Protein AF-A0A7K4F8F0-F1 (afdb_monomer_lite)

Radius of gyration: 17.83 Å; chains: 1; bounding box: 44×22×51 Å

Structure (mmCIF, N/CA/C/O backbone):
data_AF-A0A7K4F8F0-F1
#
_entry.id   AF-A0A7K4F8F0-F1
#
loop_
_atom_site.group_PDB
_atom_site.id
_atom_site.type_symbol
_atom_site.label_atom_id
_atom_site.label_alt_id
_atom_site.label_comp_id
_atom_site.label_asym_id
_atom_site.label_entity_id
_atom_site.label_seq_id
_atom_site.pdbx_PDB_ins_code
_atom_site.Cartn_x
_atom_site.Cartn_y
_atom_site.Cartn_z
_atom_site.occupancy
_atom_site.B_iso_or_equiv
_atom_site.auth_seq_id
_atom_site.auth_comp_id
_atom_site.auth_asym_id
_atom_site.auth_atom_id
_atom_site.pdbx_PDB_model_num
ATOM 1 N N . SER A 1 1 ? -23.207 14.337 31.946 1.00 42.88 1 SER A N 1
ATOM 2 C CA . SER A 1 1 ? -21.862 13.732 31.960 1.00 42.88 1 SER A CA 1
ATOM 3 C C . SER A 1 1 ? -21.534 13.126 30.616 1.00 42.88 1 SER A C 1
ATOM 5 O O . SER A 1 1 ? -22.058 12.066 30.297 1.00 42.88 1 SER A O 1
ATOM 7 N N . GLY A 1 2 ? -20.683 13.793 29.834 1.00 54.41 2 GLY A N 1
ATOM 8 C CA . GLY A 1 2 ? -20.067 13.207 28.646 1.00 54.41 2 GLY A CA 1
ATOM 9 C C . GLY A 1 2 ? -19.063 12.144 29.074 1.00 54.41 2 GLY A C 1
ATOM 10 O O . GLY A 1 2 ? -17.886 12.430 29.255 1.00 54.41 2 GLY A O 1
ATOM 11 N N . LYS A 1 3 ? -19.542 10.926 29.327 1.00 58.81 3 LYS A N 1
ATOM 12 C CA . LYS A 1 3 ? -18.665 9.772 29.498 1.00 58.81 3 LYS A CA 1
ATOM 13 C C . LYS A 1 3 ? -18.283 9.358 28.086 1.00 58.81 3 LYS A C 1
ATOM 15 O O . LYS A 1 3 ? -19.115 8.823 27.362 1.00 58.81 3 LYS A O 1
ATOM 20 N N . THR A 1 4 ? -17.069 9.696 27.663 1.00 58.78 4 THR A N 1
ATOM 21 C CA . THR A 1 4 ? -16.477 9.104 26.466 1.00 58.78 4 THR A CA 1
ATOM 22 C C . THR A 1 4 ? -16.612 7.593 26.615 1.00 58.78 4 THR A C 1
ATOM 24 O O . THR A 1 4 ? -16.091 7.012 27.566 1.00 58.78 4 THR A O 1
ATOM 27 N N . ASP A 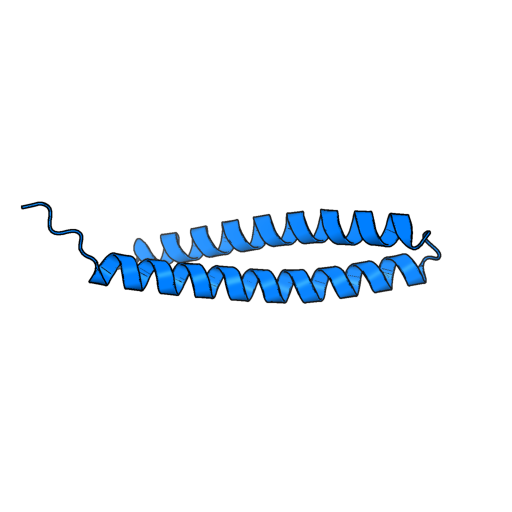1 5 ? -17.384 6.963 25.728 1.00 64.94 5 ASP A N 1
ATOM 28 C CA . ASP A 1 5 ? -17.519 5.509 25.645 1.00 64.94 5 ASP A CA 1
ATOM 29 C C . ASP A 1 5 ? -16.161 4.940 25.193 1.00 64.94 5 ASP A C 1
ATOM 31 O O . ASP A 1 5 ? -15.958 4.555 24.041 1.00 64.94 5 ASP A O 1
ATOM 35 N N . THR A 1 6 ? -15.182 4.928 26.097 1.00 74.12 6 THR A N 1
ATOM 36 C CA . THR A 1 6 ? -13.816 4.442 25.862 1.00 74.12 6 THR A CA 1
ATOM 37 C C . THR A 1 6 ? -13.822 2.987 25.399 1.00 74.12 6 THR A C 1
ATOM 39 O O . THR A 1 6 ? -12.975 2.590 24.600 1.00 74.12 6 THR A O 1
ATOM 42 N N . ALA A 1 7 ? -14.826 2.210 25.819 1.00 74.56 7 ALA A N 1
ATOM 43 C CA . ALA A 1 7 ? -15.082 0.858 25.339 1.00 74.56 7 ALA A CA 1
ATOM 44 C C . ALA A 1 7 ? -15.438 0.811 23.838 1.00 74.56 7 ALA A C 1
ATOM 46 O O . ALA A 1 7 ? -14.874 -0.009 23.111 1.00 74.56 7 ALA A O 1
ATOM 47 N N . LYS A 1 8 ? -16.306 1.712 23.347 1.00 73.25 8 LYS A N 1
ATOM 48 C CA . LYS A 1 8 ? -16.633 1.810 21.910 1.00 73.25 8 LYS A CA 1
ATOM 49 C C . LYS A 1 8 ? -15.446 2.326 21.106 1.00 73.25 8 LYS A C 1
ATOM 51 O O . LYS A 1 8 ? -15.122 1.748 20.075 1.00 73.25 8 LYS A O 1
ATOM 56 N N . LEU A 1 9 ? -14.745 3.340 21.617 1.00 73.69 9 LEU A N 1
ATOM 57 C CA . LEU A 1 9 ? -13.553 3.886 20.965 1.00 73.69 9 LEU A CA 1
ATOM 58 C C . LEU A 1 9 ? -12.466 2.815 20.794 1.00 73.69 9 LEU A C 1
ATOM 60 O O . LEU A 1 9 ? -11.891 2.683 19.718 1.00 73.69 9 LEU A O 1
ATOM 64 N N . LYS A 1 10 ? -12.216 2.003 21.830 1.00 77.88 10 LYS A N 1
ATOM 65 C CA . LYS A 1 10 ? -11.245 0.902 21.773 1.00 77.88 10 LYS A CA 1
ATOM 66 C C . LYS A 1 10 ? -11.652 -0.168 20.757 1.00 77.88 10 LYS A C 1
ATOM 68 O O . LYS A 1 10 ? -10.784 -0.734 20.098 1.00 77.88 10 LYS A O 1
ATOM 73 N N . HIS A 1 11 ? -12.949 -0.442 20.617 1.00 80.75 11 HIS A N 1
ATOM 74 C CA . HIS A 1 11 ? -13.463 -1.380 19.620 1.00 80.75 11 HIS A CA 1
ATOM 75 C C . HIS A 1 11 ? -13.301 -0.853 18.184 1.00 80.75 11 HIS A C 1
ATOM 77 O O . HIS A 1 11 ? -12.760 -1.568 17.338 1.00 80.75 11 HIS A O 1
ATOM 83 N N . ASP A 1 12 ? -13.700 0.397 17.918 1.00 77.19 12 ASP A N 1
ATOM 84 C CA . ASP A 1 12 ? -13.534 1.036 16.604 1.00 77.19 12 ASP A CA 1
ATOM 85 C C . ASP A 1 12 ? -12.042 1.181 16.239 1.00 77.19 12 ASP A C 1
ATOM 87 O O . ASP A 1 12 ? -11.659 0.890 15.107 1.00 77.19 12 ASP A O 1
ATOM 91 N N . LEU A 1 13 ? -11.169 1.512 17.200 1.00 80.38 13 LEU A N 1
ATOM 92 C CA . LEU A 1 13 ? -9.718 1.567 16.983 1.00 80.38 13 LEU A CA 1
ATOM 93 C C . LEU A 1 13 ? -9.141 0.194 16.614 1.00 80.38 13 LEU A C 1
ATOM 95 O O . LEU A 1 13 ? -8.306 0.097 15.719 1.00 80.38 13 LEU A O 1
ATOM 99 N N . LYS A 1 14 ? -9.600 -0.882 17.265 1.00 79.81 14 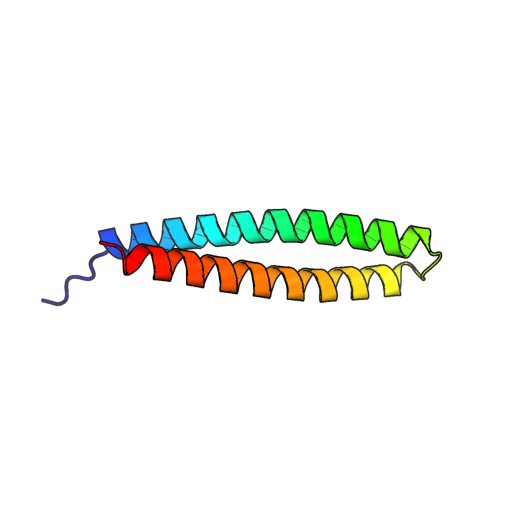LYS A N 1
ATOM 100 C CA . LYS A 1 14 ? -9.155 -2.245 16.943 1.00 79.81 14 LYS A CA 1
ATOM 101 C C . LYS A 1 14 ? -9.544 -2.620 15.512 1.00 79.81 14 LYS A C 1
ATOM 103 O O . LYS A 1 14 ? -8.697 -3.110 14.777 1.00 79.81 14 LYS A O 1
ATOM 108 N N . LYS A 1 15 ? -10.782 -2.317 15.098 1.00 79.25 15 LYS A N 1
ATOM 109 C CA . LYS A 1 15 ? -11.242 -2.503 13.710 1.00 79.25 15 LYS A CA 1
ATOM 110 C C . LYS A 1 15 ? -10.427 -1.678 12.714 1.00 79.25 15 LYS A C 1
ATOM 112 O O . LYS A 1 15 ? -10.047 -2.207 11.672 1.00 79.25 15 LYS A O 1
ATOM 117 N N . LEU A 1 16 ? -10.124 -0.421 13.044 1.00 81.75 16 LEU A N 1
ATOM 118 C CA . LEU A 1 16 ? -9.300 0.453 12.209 1.00 81.75 16 LEU A CA 1
ATOM 119 C C . LEU A 1 16 ? -7.901 -0.140 12.002 1.00 81.75 16 LEU A C 1
ATOM 121 O O . LEU A 1 16 ? -7.451 -0.258 10.869 1.00 81.75 16 LEU A O 1
ATOM 125 N N . ILE A 1 17 ? -7.238 -0.566 13.080 1.00 82.12 17 ILE A N 1
ATOM 126 C CA . ILE A 1 17 ? -5.899 -1.167 13.016 1.00 82.12 17 ILE A CA 1
ATOM 127 C C . ILE A 1 17 ? -5.925 -2.472 12.211 1.00 82.12 17 ILE A C 1
ATOM 129 O O . ILE A 1 17 ? -5.035 -2.701 11.398 1.00 82.12 17 ILE A O 1
ATOM 133 N N . THR A 1 18 ? -6.953 -3.312 12.375 1.00 85.06 18 THR A N 1
ATOM 134 C CA . THR A 1 18 ? -7.096 -4.540 11.574 1.00 85.06 18 THR A CA 1
ATOM 135 C C . THR A 1 18 ? -7.285 -4.228 10.087 1.00 85.06 18 THR A C 1
ATOM 137 O O . THR A 1 18 ? -6.637 -4.849 9.250 1.00 85.06 18 THR A O 1
ATOM 140 N N . SER A 1 19 ? -8.109 -3.233 9.749 1.00 80.44 19 SER A N 1
ATOM 141 C CA . SER A 1 19 ? -8.295 -2.761 8.371 1.00 80.44 19 SER A CA 1
ATOM 142 C C . SER A 1 19 ? -7.002 -2.206 7.767 1.00 80.44 19 SER A C 1
ATOM 144 O O . SER A 1 19 ? -6.682 -2.510 6.620 1.00 80.44 19 SER A O 1
ATOM 146 N N . LEU A 1 20 ? -6.264 -1.392 8.527 1.00 85.81 20 LEU A N 1
ATOM 147 C CA . LEU A 1 20 ? -4.974 -0.838 8.111 1.00 85.81 20 LEU A CA 1
ATOM 148 C C . LEU A 1 20 ? -3.957 -1.957 7.860 1.00 85.81 20 LEU A C 1
ATOM 150 O O . LEU A 1 20 ? -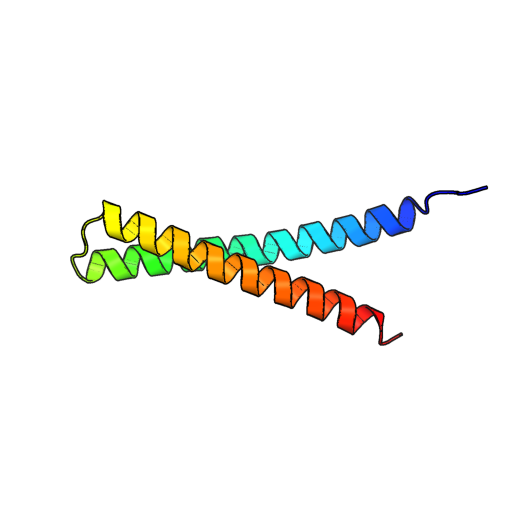3.299 -1.960 6.827 1.00 85.81 20 LEU A O 1
ATOM 154 N N . GLY A 1 21 ? -3.889 -2.950 8.749 1.00 86.69 21 GLY A N 1
ATOM 155 C CA . GLY A 1 21 ? -2.986 -4.092 8.601 1.00 86.69 21 GLY A CA 1
ATOM 156 C C . GLY A 1 21 ? -3.261 -4.926 7.347 1.00 86.69 21 GLY A C 1
ATOM 157 O O . GLY A 1 21 ? -2.327 -5.293 6.640 1.00 86.69 21 GLY A O 1
ATOM 158 N N . VAL A 1 22 ? -4.533 -5.187 7.020 1.00 85.38 22 VAL A N 1
ATOM 159 C CA . VAL A 1 22 ? -4.895 -5.896 5.776 1.00 85.38 22 VAL A CA 1
ATOM 160 C C . VAL A 1 22 ? -4.478 -5.085 4.547 1.00 85.38 22 VAL A C 1
ATOM 162 O O . VAL A 1 22 ? -3.906 -5.643 3.611 1.00 85.38 22 VAL A O 1
ATOM 165 N N . ALA A 1 23 ? -4.707 -3.770 4.559 1.00 85.44 23 ALA A N 1
ATOM 166 C CA . ALA A 1 23 ? -4.294 -2.891 3.469 1.00 85.44 23 ALA A CA 1
ATOM 167 C C . ALA A 1 23 ? -2.766 -2.856 3.291 1.00 85.44 23 ALA A C 1
ATOM 169 O O . ALA A 1 23 ? -2.286 -2.880 2.160 1.00 85.44 23 ALA A O 1
ATOM 170 N N . GLU A 1 24 ? -2.006 -2.863 4.387 1.00 86.75 24 GLU A N 1
ATOM 171 C CA . GLU A 1 24 ? -0.538 -2.856 4.378 1.00 86.75 24 GLU A CA 1
ATOM 172 C C . GLU A 1 24 ? 0.050 -4.147 3.780 1.00 86.75 24 GLU A C 1
ATOM 174 O O . GLU A 1 24 ? 1.013 -4.116 3.009 1.00 86.75 24 GLU A O 1
ATOM 179 N N . ILE A 1 25 ? -0.554 -5.303 4.082 1.00 89.50 25 ILE A N 1
ATOM 180 C CA . ILE A 1 25 ? -0.136 -6.593 3.512 1.00 89.50 25 ILE A CA 1
ATOM 181 C C . ILE A 1 25 ? -0.364 -6.597 1.996 1.00 89.50 25 ILE A C 1
ATOM 183 O O . ILE A 1 25 ? 0.538 -6.955 1.236 1.00 89.50 25 ILE A O 1
ATOM 187 N N . VAL A 1 26 ? -1.541 -6.147 1.546 1.00 88.00 26 VAL A N 1
ATOM 188 C CA . VAL A 1 26 ? -1.863 -6.028 0.113 1.00 88.00 26 VAL A CA 1
ATOM 189 C C . VAL A 1 26 ? -0.911 -5.051 -0.580 1.00 88.00 26 VAL A C 1
ATOM 191 O O . VAL A 1 26 ? -0.380 -5.371 -1.643 1.00 88.00 26 VAL A O 1
ATOM 194 N N . TYR A 1 27 ? -0.642 -3.896 0.037 1.00 85.19 27 TYR A N 1
ATOM 195 C CA . TYR A 1 27 ? 0.331 -2.915 -0.448 1.00 85.19 27 TYR A CA 1
ATOM 196 C C . TYR A 1 27 ? 1.722 -3.530 -0.621 1.00 85.19 27 TYR A C 1
ATOM 198 O O . TYR A 1 27 ? 2.346 -3.371 -1.668 1.00 85.19 27 TYR A O 1
ATOM 206 N N . THR A 1 28 ? 2.198 -4.264 0.384 1.00 89.06 28 THR A N 1
ATOM 207 C CA . THR A 1 28 ? 3.541 -4.855 0.382 1.00 89.06 28 THR A CA 1
ATOM 208 C C . THR A 1 28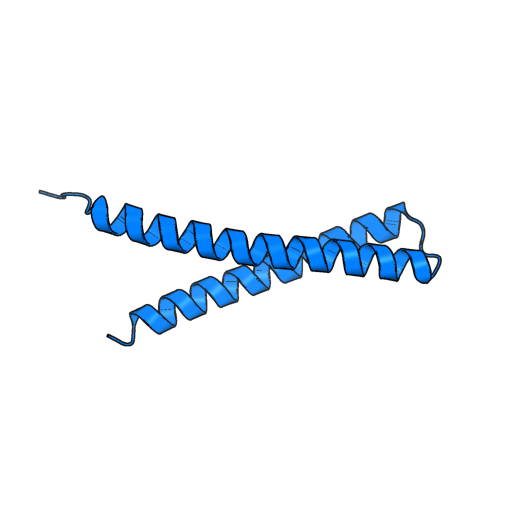 ? 3.702 -5.874 -0.744 1.00 89.06 28 THR A C 1
ATOM 210 O O . THR A 1 28 ? 4.695 -5.826 -1.475 1.00 89.06 28 THR A O 1
ATOM 213 N N . ILE A 1 29 ? 2.710 -6.754 -0.927 1.00 91.38 29 ILE A N 1
ATOM 214 C CA . ILE A 1 29 ? 2.707 -7.752 -2.005 1.00 91.38 29 ILE A CA 1
ATOM 215 C C . ILE A 1 29 ? 2.654 -7.058 -3.371 1.00 91.38 29 ILE A C 1
ATOM 217 O O . ILE A 1 29 ? 3.455 -7.376 -4.249 1.00 91.38 29 ILE A O 1
ATOM 221 N N . ALA A 1 30 ? 1.758 -6.080 -3.542 1.00 84.44 30 ALA A N 1
ATOM 222 C CA . ALA A 1 30 ? 1.624 -5.333 -4.791 1.00 84.44 30 ALA A CA 1
ATOM 223 C C . ALA A 1 30 ? 2.914 -4.583 -5.151 1.00 84.44 30 ALA A C 1
ATOM 225 O O . ALA A 1 30 ? 3.350 -4.633 -6.299 1.00 84.44 30 ALA A O 1
ATOM 226 N N . ARG A 1 31 ? 3.571 -3.952 -4.171 1.00 87.56 31 ARG A N 1
ATOM 227 C CA . ARG A 1 31 ? 4.833 -3.230 -4.373 1.00 87.56 31 ARG A CA 1
ATOM 228 C C . ARG A 1 31 ? 5.945 -4.150 -4.842 1.00 87.56 31 ARG A C 1
ATOM 230 O O . ARG A 1 31 ? 6.653 -3.803 -5.782 1.00 87.56 31 ARG A O 1
ATOM 237 N N . TRP A 1 32 ? 6.090 -5.313 -4.212 1.00 87.12 32 TRP A N 1
ATOM 238 C CA . TRP A 1 32 ? 7.074 -6.313 -4.627 1.00 87.12 32 TRP A CA 1
ATOM 239 C C . TRP A 1 32 ? 6.783 -6.862 -6.025 1.00 87.12 32 TRP A C 1
ATOM 241 O O .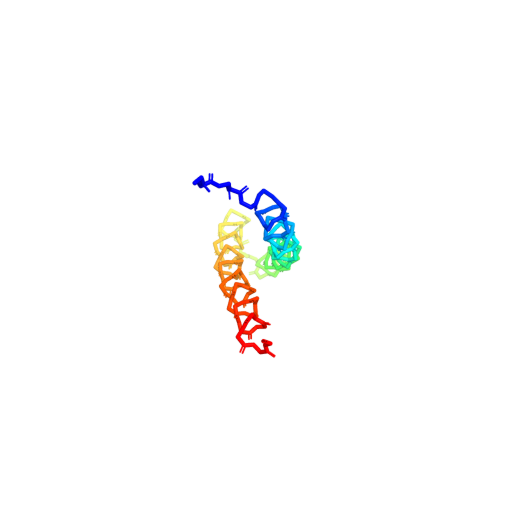 TRP A 1 32 ? 7.696 -6.953 -6.844 1.00 87.12 32 TRP A O 1
ATOM 251 N N . ALA A 1 33 ? 5.518 -7.169 -6.323 1.00 86.12 33 ALA A N 1
ATOM 252 C CA . ALA A 1 33 ? 5.107 -7.671 -7.631 1.00 86.12 33 ALA A CA 1
ATOM 253 C C . ALA A 1 33 ? 5.355 -6.645 -8.748 1.00 86.12 33 ALA A C 1
ATOM 255 O O . ALA A 1 33 ? 5.914 -6.993 -9.786 1.00 86.12 33 ALA A O 1
ATOM 256 N N . LEU A 1 34 ? 4.998 -5.377 -8.523 1.00 83.75 34 LEU A N 1
ATOM 257 C CA . LEU A 1 34 ? 5.239 -4.285 -9.470 1.00 83.75 34 LEU A CA 1
ATOM 258 C C . LEU A 1 34 ? 6.732 -4.033 -9.670 1.00 83.75 34 LEU A C 1
ATOM 260 O O . LEU A 1 34 ? 7.171 -3.904 -10.810 1.00 83.75 34 LEU A O 1
ATOM 264 N N . GLN A 1 35 ? 7.518 -4.033 -8.591 1.00 83.38 35 GLN A N 1
ATOM 265 C CA . GLN A 1 35 ? 8.965 -3.850 -8.677 1.00 83.38 35 GLN A CA 1
ATOM 266 C C . GLN A 1 35 ? 9.600 -4.940 -9.539 1.00 83.38 35 GLN A C 1
ATOM 268 O O . GLN A 1 35 ? 10.372 -4.643 -10.448 1.00 83.38 35 GLN A O 1
ATOM 273 N N . TYR A 1 36 ? 9.250 -6.200 -9.271 1.00 85.62 36 TYR A N 1
ATOM 274 C CA . TYR A 1 36 ? 9.727 -7.339 -10.047 1.00 85.62 36 TYR A CA 1
ATOM 275 C C . TYR A 1 36 ? 9.293 -7.245 -11.513 1.00 85.62 36 TYR A C 1
ATOM 277 O O . TYR A 1 36 ? 10.105 -7.451 -12.416 1.00 85.62 36 TYR A O 1
ATOM 285 N N . TYR A 1 37 ? 8.033 -6.870 -11.751 1.00 84.06 37 TYR A N 1
ATOM 286 C CA . TYR A 1 37 ? 7.500 -6.682 -13.092 1.00 84.06 37 TYR A CA 1
ATOM 287 C C . TYR A 1 37 ? 8.301 -5.630 -13.864 1.00 84.06 37 TYR A C 1
ATOM 289 O O . TYR A 1 37 ? 8.841 -5.959 -14.913 1.00 84.06 37 TYR A O 1
ATOM 297 N N . PHE A 1 38 ? 8.475 -4.417 -13.326 1.00 82.38 38 PHE A N 1
ATOM 298 C CA . PHE A 1 38 ? 9.223 -3.345 -13.994 1.00 82.38 38 PHE A CA 1
ATOM 299 C C . PHE A 1 38 ? 10.693 -3.702 -14.248 1.00 82.38 38 PHE A C 1
ATOM 301 O O . PHE A 1 38 ? 11.206 -3.414 -15.329 1.00 82.38 38 PHE A O 1
ATOM 308 N N . LEU A 1 39 ? 11.359 -4.376 -13.305 1.00 80.75 39 LEU A N 1
ATOM 309 C CA . LEU A 1 39 ? 12.738 -4.841 -13.497 1.00 80.75 39 LEU A CA 1
ATOM 310 C C . LEU A 1 39 ? 12.853 -5.873 -14.631 1.00 80.75 39 LEU A C 1
ATOM 312 O O . LEU A 1 39 ? 13.849 -5.884 -15.351 1.00 80.75 39 LEU A O 1
ATO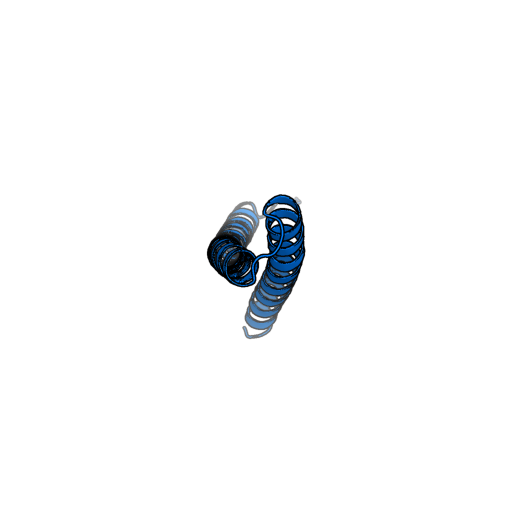M 316 N N . THR A 1 40 ? 11.826 -6.703 -14.827 1.00 77.38 40 THR A N 1
ATOM 317 C CA . THR A 1 40 ? 11.799 -7.718 -15.894 1.00 77.38 40 THR A CA 1
ATOM 318 C C . THR A 1 40 ? 11.656 -7.092 -17.287 1.00 77.38 40 THR A C 1
ATOM 320 O O . THR A 1 40 ? 12.134 -7.658 -18.265 1.00 77.38 40 THR A O 1
ATOM 323 N N . ILE A 1 41 ? 11.063 -5.898 -17.397 1.00 80.81 41 ILE A N 1
ATOM 324 C CA . ILE A 1 41 ? 10.910 -5.167 -18.674 1.00 80.81 41 ILE A CA 1
ATOM 325 C C . ILE A 1 41 ? 12.111 -4.252 -18.976 1.00 80.81 41 ILE A C 1
ATOM 327 O O . ILE A 1 41 ? 12.007 -3.359 -19.813 1.00 80.81 41 ILE A O 1
ATOM 331 N N . HIS A 1 42 ? 13.246 -4.445 -18.291 1.00 69.62 42 HIS A N 1
ATOM 332 C CA . HIS A 1 42 ? 14.459 -3.626 -18.422 1.00 69.62 42 HIS A CA 1
ATOM 333 C C . HIS A 1 42 ? 14.263 -2.131 -18.115 1.00 69.62 42 HIS A C 1
ATOM 335 O O . HIS A 1 42 ? 15.018 -1.288 -18.603 1.00 69.62 42 HIS A O 1
ATOM 341 N N . TYR A 1 43 ? 13.271 -1.782 -17.292 1.00 68.19 43 TYR A N 1
ATOM 342 C CA . TYR A 1 43 ? 13.142 -0.416 -16.793 1.00 68.19 43 TYR A CA 1
ATOM 343 C C . TYR A 1 43 ? 14.263 -0.106 -15.799 1.00 68.19 43 TYR A C 1
ATOM 345 O O . TYR A 1 43 ? 14.656 -0.966 -15.007 1.00 68.19 43 TYR A O 1
ATOM 353 N N . ASP A 1 44 ? 14.753 1.136 -15.817 1.00 79.56 44 ASP A N 1
ATOM 354 C CA . ASP A 1 44 ? 15.787 1.566 -14.879 1.00 79.56 44 ASP A CA 1
ATOM 355 C C . ASP A 1 44 ? 15.326 1.322 -13.423 1.00 79.56 44 ASP A C 1
ATOM 357 O O . ASP A 1 44 ? 14.190 1.684 -13.078 1.00 79.56 44 ASP A O 1
ATOM 361 N N . PRO A 1 45 ? 16.165 0.721 -12.555 1.00 81.00 45 PRO A N 1
ATOM 362 C CA . PRO A 1 45 ? 15.781 0.360 -11.191 1.00 81.00 45 PRO A CA 1
ATOM 363 C C . PRO A 1 45 ? 15.244 1.536 -10.367 1.00 81.00 45 PRO A C 1
ATOM 365 O O . PRO A 1 45 ? 14.385 1.350 -9.497 1.00 81.00 45 PRO A O 1
ATOM 368 N N . TYR A 1 46 ? 15.724 2.753 -10.639 1.00 82.44 46 TYR A N 1
ATOM 369 C CA . TYR A 1 46 ? 15.264 3.962 -9.969 1.00 82.44 46 TYR A CA 1
ATOM 370 C C . TYR A 1 46 ? 13.819 4.293 -10.359 1.00 82.44 46 TYR A C 1
ATOM 372 O O . TYR A 1 46 ? 12.963 4.498 -9.494 1.00 82.44 46 TYR A O 1
ATOM 380 N N . MET A 1 47 ? 13.518 4.249 -11.657 1.00 80.62 47 MET A N 1
ATOM 381 C CA . MET A 1 47 ? 12.172 4.492 -12.181 1.00 80.62 47 MET A CA 1
ATOM 382 C C . MET A 1 47 ? 11.192 3.390 -11.773 1.00 80.62 47 MET A C 1
ATOM 384 O O . MET A 1 47 ? 10.071 3.689 -11.357 1.00 80.62 47 MET A O 1
ATOM 388 N N . ALA A 1 48 ? 11.632 2.128 -11.802 1.00 84.31 48 ALA A N 1
ATOM 389 C CA . ALA A 1 48 ? 10.855 0.987 -11.323 1.00 84.31 48 ALA A CA 1
ATOM 390 C C . ALA A 1 48 ? 10.416 1.174 -9.861 1.00 84.31 48 ALA A C 1
ATOM 392 O O . ALA A 1 48 ? 9.254 0.943 -9.525 1.00 84.31 48 ALA A O 1
ATOM 393 N N . SER A 1 49 ? 11.319 1.670 -9.011 1.00 83.56 49 SER A N 1
ATOM 394 C CA . SER A 1 49 ? 11.049 1.910 -7.588 1.00 83.56 49 SER A CA 1
ATOM 395 C C . SER A 1 49 ? 10.028 3.020 -7.360 1.00 83.56 49 SER A C 1
ATOM 397 O O . SER A 1 49 ? 9.095 2.847 -6.572 1.00 83.56 49 SER A O 1
ATOM 399 N N . ILE A 1 50 ? 10.157 4.137 -8.080 1.00 88.06 50 ILE A N 1
ATOM 400 C CA . ILE A 1 50 ? 9.226 5.268 -7.976 1.00 88.06 50 ILE A CA 1
ATOM 401 C C . ILE A 1 50 ? 7.826 4.858 -8.437 1.00 88.06 50 ILE A C 1
ATOM 403 O O . ILE A 1 50 ? 6.850 5.127 -7.732 1.00 88.06 50 ILE A O 1
ATOM 407 N N . LEU A 1 51 ? 7.716 4.178 -9.581 1.00 87.31 51 LEU A N 1
ATOM 408 C CA . LEU A 1 51 ? 6.433 3.735 -10.135 1.00 87.31 51 LEU A CA 1
ATOM 409 C C . LEU A 1 51 ? 5.768 2.682 -9.251 1.00 87.31 51 LEU A C 1
ATOM 411 O O . LEU A 1 51 ? 4.591 2.805 -8.918 1.00 87.31 51 LEU A O 1
ATOM 415 N N . SER A 1 52 ? 6.527 1.688 -8.792 1.00 83.38 52 SER A N 1
ATOM 416 C CA . SER A 1 52 ? 6.005 0.663 -7.883 1.00 83.38 52 SER A CA 1
ATOM 417 C C . SER A 1 52 ? 5.494 1.283 -6.592 1.00 83.38 52 SER A C 1
ATOM 419 O O . SER A 1 52 ? 4.424 0.916 -6.111 1.00 83.38 52 SER A O 1
ATOM 421 N N . GLN A 1 53 ? 6.215 2.257 -6.037 1.00 87.62 53 GLN A N 1
ATOM 422 C CA . GLN A 1 53 ? 5.813 2.922 -4.804 1.00 87.62 53 GLN A CA 1
ATOM 423 C C . GLN A 1 53 ? 4.586 3.820 -4.986 1.00 87.62 53 GLN A C 1
ATOM 425 O O . GLN A 1 53 ? 3.683 3.793 -4.148 1.00 87.62 53 GLN A O 1
ATOM 430 N N . SER A 1 54 ? 4.509 4.569 -6.084 1.00 90.69 54 SER A N 1
ATOM 431 C CA . SER A 1 54 ? 3.365 5.440 -6.370 1.00 90.69 54 SER A CA 1
ATOM 432 C C . SER A 1 54 ? 2.099 4.635 -6.681 1.00 90.69 54 SER A C 1
ATOM 434 O O . SER A 1 54 ? 1.066 4.876 -6.056 1.00 90.69 54 SER A O 1
ATOM 436 N N . ILE A 1 55 ? 2.180 3.607 -7.533 1.00 89.38 55 ILE A N 1
ATOM 437 C CA . ILE A 1 55 ? 1.042 2.723 -7.840 1.00 89.38 55 ILE A CA 1
ATOM 438 C C . ILE A 1 55 ? 0.581 1.974 -6.588 1.00 89.38 55 ILE A C 1
ATOM 440 O O . ILE A 1 55 ? -0.616 1.922 -6.304 1.00 89.38 55 ILE A O 1
ATOM 444 N N . SER A 1 56 ? 1.511 1.446 -5.791 1.00 88.12 56 SER A N 1
ATOM 445 C CA . SER A 1 56 ? 1.141 0.738 -4.561 1.00 88.12 56 SER A CA 1
ATOM 446 C C . SER A 1 56 ? 0.450 1.675 -3.572 1.00 88.12 56 SER A C 1
ATOM 448 O O . SER A 1 56 ? -0.557 1.298 -2.982 1.00 88.12 56 SER A O 1
ATOM 450 N N . THR A 1 57 ? 0.910 2.924 -3.443 1.00 89.38 57 THR A N 1
ATOM 451 C CA . THR A 1 57 ? 0.259 3.926 -2.580 1.00 89.38 57 THR A CA 1
ATOM 452 C C . THR A 1 57 ? -1.183 4.200 -3.016 1.00 89.38 57 THR A C 1
ATOM 454 O O . THR A 1 57 ? -2.075 4.311 -2.174 1.00 89.38 57 THR A O 1
ATOM 457 N N . ILE A 1 58 ? -1.441 4.258 -4.326 1.00 91.00 58 ILE A N 1
ATOM 458 C CA . ILE A 1 58 ? -2.799 4.416 -4.866 1.00 91.00 58 ILE A CA 1
ATOM 459 C C . ILE A 1 58 ? -3.661 3.198 -4.510 1.00 91.00 58 ILE A C 1
ATOM 461 O O . ILE A 1 58 ? -4.774 3.361 -4.009 1.00 91.00 58 ILE A O 1
ATOM 465 N N . ILE A 1 59 ? -3.143 1.980 -4.702 1.00 87.81 59 ILE A N 1
ATOM 466 C CA . ILE A 1 59 ? -3.844 0.739 -4.335 1.00 87.81 59 ILE A CA 1
ATOM 467 C C . ILE A 1 59 ? -4.162 0.727 -2.836 1.00 87.81 59 ILE A C 1
ATOM 469 O O . ILE A 1 59 ? -5.292 0.430 -2.455 1.00 87.81 59 ILE A O 1
ATOM 473 N N . TYR A 1 60 ? -3.211 1.113 -1.987 1.00 87.25 60 TYR A N 1
ATOM 474 C CA . TYR A 1 60 ? -3.407 1.214 -0.542 1.00 87.25 60 TYR A CA 1
ATOM 475 C C . TYR A 1 60 ? -4.550 2.173 -0.183 1.00 87.25 60 TYR A C 1
ATOM 477 O O . TYR A 1 60 ? -5.464 1.800 0.551 1.00 87.25 60 TYR A O 1
ATOM 485 N N . MET A 1 61 ? -4.561 3.380 -0.760 1.00 88.06 61 MET A N 1
ATOM 486 C CA . MET A 1 61 ? -5.638 4.360 -0.565 1.00 88.06 61 MET A CA 1
ATOM 487 C C . MET A 1 61 ? -7.010 3.816 -0.996 1.00 88.06 61 MET A C 1
ATOM 489 O O . MET A 1 61 ? -8.007 4.053 -0.307 1.00 88.06 61 MET A O 1
ATOM 493 N N . ILE A 1 62 ? -7.071 3.065 -2.102 1.00 87.62 62 ILE A N 1
ATOM 494 C CA . ILE A 1 62 ? -8.302 2.422 -2.589 1.00 87.62 62 ILE A CA 1
ATOM 495 C C . ILE A 1 62 ? -8.764 1.333 -1.614 1.00 87.62 62 ILE A C 1
ATOM 497 O O . ILE A 1 62 ? -9.932 1.323 -1.224 1.00 87.62 62 ILE A O 1
ATOM 501 N N . VAL A 1 63 ? -7.862 0.445 -1.185 1.00 85.12 63 VAL A N 1
ATOM 502 C CA . VAL A 1 63 ? -8.168 -0.648 -0.248 1.00 85.12 63 VAL A CA 1
ATOM 503 C C . VAL A 1 63 ? -8.627 -0.096 1.099 1.00 85.12 63 VAL A C 1
ATOM 505 O O . VAL A 1 63 ? -9.593 -0.608 1.666 1.00 85.12 63 VAL A O 1
ATOM 508 N N . LEU A 1 64 ? -8.015 0.987 1.586 1.00 84.75 64 LEU A N 1
ATOM 509 C CA . LEU A 1 64 ? -8.482 1.678 2.786 1.00 84.75 64 LEU A CA 1
ATOM 510 C C . LEU A 1 64 ? -9.876 2.270 2.605 1.00 84.75 64 LEU A C 1
ATOM 512 O O . LEU A 1 64 ? -10.734 2.063 3.462 1.00 84.75 64 LEU A O 1
ATOM 516 N N . ASN A 1 65 ? -10.133 2.961 1.492 1.00 85.31 65 ASN A N 1
ATOM 517 C CA . ASN A 1 65 ? -11.461 3.503 1.211 1.00 85.31 65 ASN A CA 1
ATOM 518 C C . ASN A 1 65 ? -12.526 2.400 1.163 1.00 85.31 65 ASN A C 1
ATOM 520 O O . ASN A 1 65 ? -13.583 2.539 1.781 1.00 85.31 65 ASN A O 1
ATOM 524 N N . LEU A 1 66 ? -12.238 1.281 0.486 1.00 81.25 66 LEU A N 1
ATOM 525 C CA . LEU A 1 66 ? -13.129 0.122 0.458 1.00 81.25 66 LEU A CA 1
ATOM 526 C C . LEU A 1 66 ? -13.342 -0.460 1.854 1.00 81.25 66 LEU A C 1
ATOM 528 O O . LEU A 1 66 ? -14.481 -0.713 2.230 1.00 81.25 66 LEU A O 1
ATOM 532 N N . SER A 1 67 ? -12.280 -0.634 2.636 1.00 79.06 67 SER A N 1
ATOM 533 C CA . SER A 1 67 ? -12.368 -1.229 3.973 1.00 79.06 67 SER A CA 1
ATOM 534 C C . SER A 1 67 ? -13.183 -0.360 4.934 1.00 79.06 67 SER A C 1
ATOM 536 O O . SER A 1 67 ? -14.014 -0.871 5.689 1.00 79.06 67 SER A O 1
ATOM 538 N N . VAL A 1 68 ? -13.033 0.967 4.856 1.00 76.69 68 VAL A N 1
ATOM 539 C CA . VAL A 1 68 ? -13.864 1.924 5.602 1.00 76.69 68 VAL A CA 1
ATOM 540 C C . VAL A 1 68 ? -15.318 1.859 5.135 1.00 76.69 68 VAL A C 1
ATOM 542 O O . VAL A 1 68 ? -16.226 1.833 5.966 1.00 76.69 68 VAL A O 1
ATOM 545 N N . LYS A 1 69 ? -15.560 1.786 3.820 1.00 76.88 69 LYS A N 1
ATOM 546 C CA . LYS A 1 69 ? -16.912 1.693 3.254 1.00 76.88 69 LYS A CA 1
ATOM 547 C C . LYS A 1 69 ? -17.608 0.387 3.640 1.00 76.88 69 LYS A C 1
ATOM 549 O O . LYS A 1 69 ? -18.763 0.439 4.040 1.00 76.88 69 LYS A O 1
ATOM 554 N N . ILE A 1 70 ? -16.908 -0.748 3.603 1.00 70.56 70 ILE A N 1
ATOM 555 C CA . ILE A 1 70 ? -17.405 -2.053 4.065 1.00 70.56 70 ILE A CA 1
ATOM 556 C C . ILE A 1 70 ? -17.713 -1.996 5.561 1.00 70.56 70 ILE A C 1
ATOM 558 O O . ILE A 1 70 ? -18.792 -2.402 5.973 1.00 70.56 70 ILE A O 1
ATOM 562 N N . THR A 1 71 ? -16.814 -1.434 6.374 1.00 67.62 71 THR A N 1
ATOM 563 C CA . THR A 1 71 ? -17.027 -1.314 7.825 1.00 67.62 71 THR A CA 1
ATOM 564 C C . THR A 1 71 ? -18.230 -0.427 8.157 1.00 67.62 71 THR A C 1
ATOM 566 O O . THR A 1 71 ? -18.953 -0.721 9.106 1.00 67.62 71 THR A O 1
ATOM 569 N N . ARG A 1 72 ? -18.476 0.636 7.377 1.00 66.00 72 ARG A N 1
ATOM 570 C CA . ARG A 1 72 ? -19.679 1.477 7.496 1.00 66.00 72 ARG A CA 1
ATOM 571 C C . ARG A 1 72 ? -20.939 0.765 7.007 1.00 66.00 72 ARG A C 1
ATOM 573 O O . ARG A 1 72 ? -21.934 0.799 7.712 1.00 66.00 72 ARG A O 1
ATOM 580 N N . LEU A 1 73 ? -20.879 0.075 5.866 1.00 56.31 73 LEU A N 1
ATOM 581 C CA . LEU A 1 73 ? -21.994 -0.709 5.324 1.00 56.31 73 LEU A CA 1
ATOM 582 C C . LEU A 1 73 ? -22.438 -1.803 6.307 1.00 56.31 73 LEU A C 1
ATOM 584 O O . LEU A 1 73 ? -23.625 -2.013 6.507 1.00 56.31 73 LEU A O 1
ATOM 588 N N . TYR A 1 74 ? -21.485 -2.445 6.984 1.00 52.88 74 TYR A N 1
ATOM 589 C CA . TYR A 1 74 ? -21.768 -3.437 8.023 1.00 52.88 74 TYR A CA 1
ATOM 590 C C . TYR A 1 74 ? -22.334 -2.825 9.318 1.00 52.88 74 TYR A C 1
ATOM 592 O O . TYR A 1 74 ? -22.836 -3.554 10.168 1.00 52.88 74 TYR A O 1
ATOM 600 N N . LYS A 1 75 ? -22.228 -1.501 9.499 1.00 52.34 75 LYS A N 1
ATOM 601 C CA . LYS A 1 75 ? -22.732 -0.765 10.671 1.00 52.34 75 LYS A CA 1
ATOM 602 C C . LYS A 1 75 ? -24.176 -0.277 10.476 1.00 52.34 75 LYS A C 1
ATOM 604 O O . LYS A 1 75 ? -24.836 -0.057 11.480 1.00 52.34 75 LYS A O 1
ATOM 609 N N . ASP A 1 76 ? -24.659 -0.186 9.232 1.00 54.03 76 ASP A N 1
ATOM 610 C CA . ASP A 1 76 ? -26.056 0.151 8.884 1.00 54.03 76 ASP A CA 1
ATOM 611 C C . ASP A 1 76 ? -26.973 -1.091 8.757 1.00 54.03 76 ASP A C 1
ATOM 613 O O . ASP A 1 76 ? -28.161 -0.964 8.477 1.00 54.03 76 ASP A O 1
ATOM 617 N N . GLY A 1 77 ? -26.430 -2.303 8.934 1.00 45.91 77 GLY A N 1
ATOM 618 C CA . GLY A 1 77 ? -27.151 -3.577 8.783 1.00 45.91 77 GLY A CA 1
ATOM 619 C C . GLY A 1 77 ? -27.648 -4.233 10.081 1.00 45.91 77 GLY A C 1
ATOM 620 O O . GLY A 1 77 ? -28.009 -5.407 10.046 1.00 45.91 77 GLY A O 1
ATOM 621 N N . ASN A 1 78 ? -27.633 -3.528 11.215 1.00 38.22 78 ASN A N 1
ATOM 622 C CA . ASN A 1 78 ? -28.139 -3.980 12.522 1.00 38.22 78 ASN A CA 1
ATOM 623 C C . ASN A 1 78 ? -28.793 -2.805 13.261 1.00 38.22 78 ASN A C 1
ATOM 625 O O . ASN A 1 78 ? -29.458 -3.058 14.289 1.00 38.22 78 ASN A O 1
#

Foldseek 3Di:
DPPPPVVVVVVVVVLLVVLLVVLVVQLVVQLVVQLVVCVVVVHDSVVSNVVSNVVSVVSSVVSSVVSVVVVVVVVVPD

pLDDT: mean 78.26, std 12.05, range [38.22, 91.38]

Sequence (78 aa):
SGKTDTAKLKHDLKKLITSLGVAEIVYTIARWALQYYFLTIHYDPYMASILSQSISTIIYMIVLNLSVKITRLYKDGN

Secondary structure (DSSP, 8-state):
-----HHHHHHHHHHHHHHHHHHHHHHHHHHHHHHHHHHHTT--HHHHHHHHHHHHHHHHHHHHHHHHHHHHHTTS--